Protein AF-A0A2E5EB20-F1 (afdb_monomer_lite)

Radius of gyration: 27.98 Å; chains: 1; bounding box: 65×47×68 Å

pLDDT: mean 72.05, std 17.14, range [36.25, 92.75]

Sequence (97 aa):
MRQCMMNRDPRQLRIQTRIYLQRLLEDREAESMRHKDLGTMDPMKVSTGQSALDAAVSQAEELIRSLDRILDKECPEVNTFRTTCNGLSRLKTSKCA

Secondary structure (DSSP, 8-state):
---------HHHHHHHHHHHHHHHHHHHHHHHHHHHHTT---HHHHHHT--HHHHHHHHHHHHHHHHHHHHTT------------------------

Foldseek 3Di:
DDPPPPPVDLVVVLVVLVVVLVVLVVVVVVVVVVCVVVVVPPVVCVVPLPDPSSVSNVVSVVSNVVSVVVVVPPDPPPPVPPPPPPDPPDPDDDDDD

Structure (mmCIF, N/CA/C/O backbone):
data_AF-A0A2E5EB20-F1
#
_entry.id   AF-A0A2E5EB20-F1
#
loop_
_atom_site.group_PDB
_atom_site.id
_atom_site.type_symbol
_atom_site.label_atom_id
_atom_site.label_alt_id
_atom_site.label_comp_id
_atom_site.label_asym_id
_atom_site.label_entity_id
_atom_site.label_seq_id
_atom_site.pdbx_PDB_ins_code
_atom_site.Cartn_x
_atom_site.Cartn_y
_atom_site.Cartn_z
_atom_site.occupancy
_atom_site.B_iso_or_equiv
_atom_site.auth_seq_id
_atom_site.auth_comp_id
_atom_site.auth_asym_id
_atom_site.auth_atom_id
_atom_site.pdbx_PDB_model_num
ATOM 1 N N . MET A 1 1 ? 10.469 -24.090 10.425 1.00 36.25 1 MET A N 1
ATOM 2 C CA . MET A 1 1 ? 9.120 -23.737 10.920 1.00 36.25 1 MET A CA 1
ATOM 3 C C . MET A 1 1 ? 9.005 -22.220 10.925 1.00 36.25 1 MET A C 1
ATOM 5 O O . MET A 1 1 ? 9.721 -21.581 11.683 1.00 36.25 1 MET A O 1
ATOM 9 N N . ARG A 1 2 ? 8.220 -21.630 10.011 1.00 42.41 2 ARG A N 1
ATOM 10 C CA . ARG A 1 2 ? 8.042 -20.171 9.933 1.00 42.41 2 ARG A CA 1
ATOM 11 C C . ARG A 1 2 ? 7.106 -19.734 11.055 1.00 42.41 2 ARG A C 1
ATOM 13 O O . ARG A 1 2 ? 5.929 -20.082 11.058 1.00 42.41 2 ARG A O 1
ATOM 20 N N . GLN A 1 3 ? 7.670 -19.021 12.019 1.00 40.47 3 GLN A N 1
ATOM 21 C CA . GLN A 1 3 ? 6.959 -18.402 13.124 1.00 40.47 3 GLN A CA 1
ATOM 22 C C . GLN A 1 3 ? 5.991 -17.373 12.527 1.00 40.47 3 GLN A C 1
ATOM 24 O O . GLN A 1 3 ? 6.410 -16.352 11.984 1.00 40.47 3 GLN A O 1
ATOM 29 N N . CYS A 1 4 ? 4.696 -17.683 12.548 1.00 40.72 4 CYS A N 1
ATOM 30 C CA . CYS A 1 4 ? 3.658 -16.713 12.237 1.00 40.72 4 CYS A CA 1
ATOM 31 C C . CYS A 1 4 ? 3.758 -15.611 13.292 1.00 40.72 4 CYS A C 1
ATOM 33 O O . CYS A 1 4 ? 3.391 -15.827 14.448 1.00 40.72 4 CYS A O 1
ATOM 35 N N . MET A 1 5 ? 4.305 -14.457 12.908 1.00 47.16 5 MET A N 1
ATOM 36 C CA . MET A 1 5 ? 4.235 -13.235 13.697 1.00 47.16 5 MET A CA 1
ATOM 37 C C . MET A 1 5 ? 2.767 -12.818 13.774 1.00 47.16 5 MET A C 1
ATOM 39 O O . MET A 1 5 ? 2.268 -12.052 12.958 1.00 47.16 5 MET A O 1
ATOM 43 N N . MET A 1 6 ? 2.052 -13.392 14.739 1.00 51.12 6 MET A N 1
ATOM 44 C CA . MET A 1 6 ? 0.742 -12.924 15.161 1.00 51.12 6 MET A CA 1
ATOM 45 C C . MET A 1 6 ? 0.958 -11.574 15.843 1.00 51.12 6 MET A C 1
ATOM 47 O O . MET A 1 6 ? 1.115 -11.507 17.061 1.00 51.12 6 MET A O 1
ATOM 51 N N . ASN A 1 7 ? 1.008 -10.505 15.049 1.00 55.34 7 ASN A N 1
ATOM 52 C CA . ASN A 1 7 ? 0.859 -9.152 15.559 1.00 55.34 7 ASN A CA 1
ATOM 53 C C . ASN A 1 7 ? -0.575 -9.024 16.064 1.00 55.34 7 ASN A C 1
ATOM 55 O O . ASN A 1 7 ? -1.505 -8.792 15.297 1.00 55.34 7 ASN A O 1
ATOM 59 N N . ARG A 1 8 ? -0.763 -9.298 17.357 1.00 62.75 8 ARG A N 1
ATOM 60 C CA . ARG A 1 8 ? -2.085 -9.292 17.994 1.00 62.75 8 ARG A CA 1
ATOM 61 C C . ARG A 1 8 ? -2.612 -7.880 18.234 1.00 62.75 8 ARG A C 1
ATOM 63 O O . ARG A 1 8 ? -3.790 -7.737 18.535 1.00 62.75 8 ARG A O 1
ATOM 70 N N . ASP A 1 9 ? -1.761 -6.864 18.104 1.00 81.06 9 ASP A N 1
ATOM 71 C CA . ASP A 1 9 ? -2.150 -5.470 18.272 1.00 81.06 9 ASP A CA 1
ATOM 72 C C . ASP A 1 9 ? -2.478 -4.829 16.906 1.00 81.06 9 ASP A C 1
ATOM 74 O O . ASP A 1 9 ? -1.569 -4.638 16.082 1.00 81.06 9 ASP A O 1
ATOM 78 N N . PRO A 1 10 ? -3.749 -4.461 16.646 1.00 81.06 10 PRO A N 1
ATOM 79 C CA . PRO A 1 10 ? -4.141 -3.765 15.421 1.00 81.06 10 PRO A CA 1
ATOM 80 C C . PRO A 1 10 ? -3.386 -2.441 15.213 1.00 81.06 10 PRO A C 1
ATOM 82 O O . PRO A 1 10 ? -3.189 -2.026 14.068 1.00 81.06 10 PRO A O 1
ATOM 85 N N . ARG A 1 11 ? -2.879 -1.800 16.278 1.00 85.62 11 ARG A N 1
ATOM 86 C CA . ARG A 1 11 ? -2.042 -0.591 16.181 1.00 85.6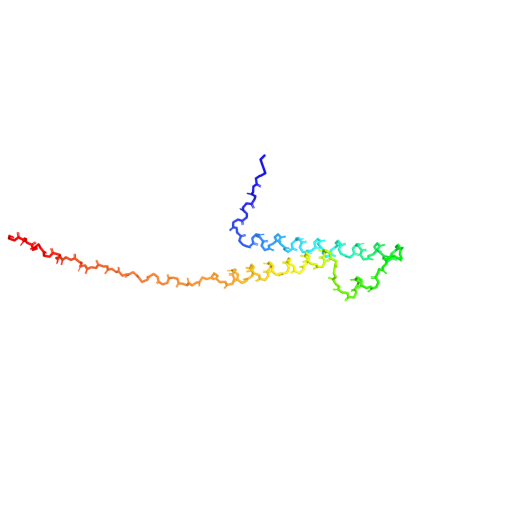2 11 ARG A CA 1
ATOM 87 C C . ARG A 1 11 ? -0.669 -0.902 15.597 1.00 85.62 11 ARG A C 1
ATOM 89 O O . ARG A 1 11 ? -0.196 -0.176 14.723 1.00 85.62 11 ARG A O 1
ATOM 96 N N . GLN A 1 12 ? -0.042 -1.993 16.035 1.00 86.75 12 GLN A N 1
ATOM 97 C CA . GLN A 1 12 ? 1.243 -2.438 15.488 1.00 86.75 12 GLN A CA 1
ATOM 98 C C . GLN A 1 12 ? 1.101 -2.866 14.029 1.00 86.75 12 GLN A C 1
ATOM 100 O O . GLN A 1 12 ? 1.943 -2.511 13.201 1.00 86.75 12 GLN A O 1
ATOM 105 N N . LEU A 1 13 ? 0.007 -3.556 13.694 1.00 86.56 13 LEU A N 1
ATOM 106 C CA . LEU A 1 13 ? -0.286 -3.933 12.316 1.00 86.56 13 LEU A CA 1
ATOM 107 C C . LEU A 1 13 ? -0.460 -2.695 11.425 1.00 86.56 13 LEU A C 1
ATOM 109 O O . LEU A 1 13 ? 0.158 -2.625 10.369 1.00 86.56 13 LEU A O 1
ATOM 113 N N . ARG A 1 14 ? -1.178 -1.662 11.887 1.00 87.00 14 ARG A N 1
ATOM 114 C CA . ARG A 1 14 ? -1.327 -0.383 11.168 1.00 87.00 14 ARG A CA 1
ATOM 115 C C . ARG A 1 14 ? 0.018 0.290 10.885 1.00 87.00 14 ARG A C 1
ATOM 117 O O . ARG A 1 14 ? 0.237 0.777 9.777 1.00 87.00 14 ARG A O 1
ATOM 124 N N . ILE A 1 15 ? 0.920 0.325 11.868 1.00 89.94 15 ILE A N 1
ATOM 125 C CA . ILE A 1 15 ? 2.269 0.896 11.705 1.00 89.94 15 ILE A CA 1
ATOM 126 C C . ILE A 1 15 ? 3.049 0.114 10.643 1.00 89.94 15 ILE A C 1
ATOM 128 O O . ILE A 1 15 ? 3.639 0.715 9.747 1.00 89.94 15 ILE A O 1
ATOM 132 N N . GLN A 1 16 ? 3.012 -1.217 10.696 1.00 88.94 16 GLN A N 1
ATOM 133 C CA . GLN A 1 16 ? 3.682 -2.057 9.704 1.00 88.94 16 GLN A CA 1
ATOM 134 C C . GLN A 1 16 ? 3.104 -1.877 8.300 1.00 88.94 16 GLN A C 1
ATOM 136 O O . GLN A 1 16 ? 3.870 -1.747 7.347 1.00 88.94 16 GLN A O 1
ATOM 141 N N . THR A 1 17 ? 1.777 -1.812 8.163 1.00 89.19 17 THR A N 1
ATOM 142 C CA . THR A 1 17 ? 1.126 -1.578 6.868 1.00 89.1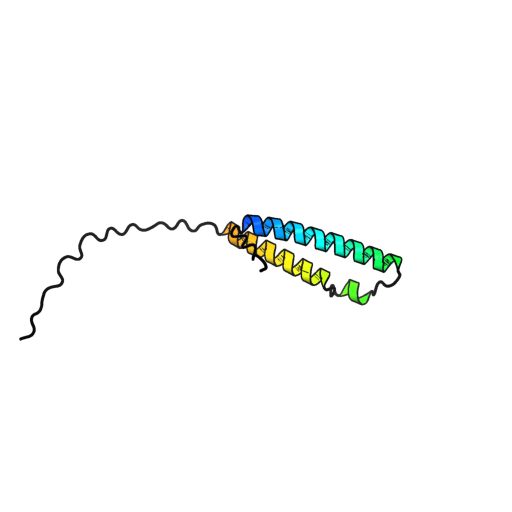9 17 THR A CA 1
ATOM 143 C C . THR A 1 17 ? 1.496 -0.208 6.296 1.00 89.19 17 THR A C 1
ATOM 145 O O . THR A 1 17 ? 1.722 -0.103 5.096 1.00 89.19 17 THR A O 1
ATOM 148 N N . ARG A 1 18 ? 1.652 0.829 7.132 1.00 89.81 18 ARG A N 1
ATOM 149 C CA . ARG A 1 18 ? 2.145 2.148 6.691 1.00 89.81 18 ARG A CA 1
ATOM 150 C C . ARG A 1 18 ? 3.585 2.107 6.186 1.00 89.81 18 ARG A C 1
ATOM 152 O O . ARG A 1 18 ? 3.866 2.661 5.130 1.00 89.81 18 ARG A O 1
ATOM 159 N N . ILE A 1 19 ? 4.479 1.427 6.906 1.00 92.75 19 ILE A N 1
ATOM 160 C CA . ILE A 1 19 ? 5.875 1.241 6.473 1.00 92.75 19 ILE A CA 1
ATOM 161 C C . ILE A 1 19 ? 5.919 0.476 5.145 1.00 92.75 19 ILE A C 1
ATOM 163 O O . ILE A 1 19 ? 6.698 0.807 4.255 1.00 92.75 19 ILE A O 1
ATOM 167 N N . TYR A 1 20 ? 5.073 -0.543 4.998 1.00 90.50 20 TYR A N 1
ATOM 168 C CA . TYR A 1 20 ? 4.980 -1.317 3.767 1.00 90.50 20 TYR A CA 1
ATOM 169 C C . TYR A 1 20 ? 4.457 -0.482 2.589 1.00 90.50 20 TYR A C 1
ATOM 171 O O . TYR A 1 20 ? 5.059 -0.512 1.520 1.00 90.50 20 TYR A O 1
ATOM 179 N N . LEU A 1 21 ? 3.406 0.319 2.798 1.00 91.50 21 LEU A N 1
ATOM 180 C CA . LEU A 1 21 ? 2.889 1.251 1.793 1.00 91.50 21 LEU A CA 1
ATOM 181 C C . LEU A 1 21 ? 3.969 2.236 1.330 1.00 91.50 21 LEU A C 1
ATOM 183 O O . LEU A 1 21 ? 4.114 2.456 0.133 1.00 91.50 21 LEU A O 1
ATOM 187 N N . GLN A 1 22 ? 4.753 2.789 2.259 1.00 92.75 22 GLN A N 1
ATOM 188 C CA . GLN A 1 22 ? 5.839 3.702 1.909 1.00 92.75 22 GLN A CA 1
ATOM 189 C C . GLN A 1 22 ? 6.860 3.039 0.972 1.00 92.75 22 GLN A C 1
ATOM 191 O O . GLN A 1 22 ? 7.215 3.621 -0.048 1.00 92.75 22 GLN A O 1
ATOM 196 N N . ARG A 1 23 ? 7.269 1.798 1.260 1.00 91.88 23 ARG A N 1
ATOM 197 C CA . ARG A 1 23 ? 8.189 1.047 0.388 1.00 91.88 23 ARG A CA 1
ATOM 198 C C . ARG A 1 23 ? 7.608 0.802 -1.002 1.00 91.88 23 ARG A C 1
ATOM 200 O O . ARG A 1 23 ? 8.320 0.948 -1.984 1.00 91.88 23 ARG A O 1
ATOM 207 N N . LEU A 1 24 ? 6.316 0.480 -1.099 1.00 89.50 24 LEU A N 1
ATOM 208 C CA . LEU A 1 24 ? 5.653 0.301 -2.396 1.00 89.50 24 LEU A CA 1
ATOM 209 C C . LEU A 1 24 ? 5.648 1.589 -3.231 1.00 89.50 24 LEU A C 1
ATOM 211 O O . LEU A 1 24 ? 5.784 1.528 -4.450 1.00 89.50 24 LEU A O 1
ATOM 215 N N . LEU A 1 25 ? 5.501 2.751 -2.588 1.00 88.94 25 LEU A N 1
ATOM 216 C CA . LEU A 1 25 ? 5.572 4.047 -3.266 1.00 88.94 25 LEU A CA 1
ATOM 217 C C . LEU A 1 25 ? 6.992 4.351 -3.760 1.00 88.94 25 LEU A C 1
ATOM 219 O O . LEU A 1 25 ? 7.149 4.784 -4.900 1.00 88.94 25 LEU A O 1
ATOM 223 N N . GLU A 1 26 ? 8.007 4.074 -2.939 1.00 92.12 26 GLU A N 1
ATOM 224 C CA . GLU A 1 26 ? 9.421 4.201 -3.319 1.00 92.12 26 GLU A CA 1
ATOM 225 C C . GLU A 1 26 ? 9.765 3.270 -4.499 1.00 92.12 26 GLU A C 1
ATOM 227 O O . GLU A 1 26 ? 10.378 3.699 -5.478 1.00 92.12 26 GLU A O 1
ATOM 232 N N . ASP A 1 27 ? 9.300 2.017 -4.461 1.00 87.56 27 ASP A N 1
ATOM 233 C CA . ASP A 1 27 ? 9.498 1.042 -5.539 1.00 87.56 27 ASP A CA 1
ATOM 234 C C . ASP A 1 27 ? 8.810 1.473 -6.840 1.00 87.56 27 ASP A C 1
ATOM 236 O O . ASP A 1 27 ? 9.390 1.337 -7.922 1.00 87.56 27 ASP A O 1
ATOM 240 N N . ARG A 1 28 ? 7.598 2.034 -6.742 1.00 84.88 28 ARG A N 1
ATOM 241 C CA . ARG A 1 28 ? 6.840 2.574 -7.880 1.00 84.88 28 ARG A CA 1
ATOM 242 C C . ARG A 1 28 ? 7.552 3.763 -8.519 1.00 84.88 28 ARG A C 1
ATOM 244 O O . ARG A 1 28 ? 7.622 3.853 -9.744 1.00 84.88 28 ARG A O 1
ATOM 251 N N . GLU A 1 29 ? 8.093 4.673 -7.714 1.00 86.62 29 GLU A N 1
ATOM 252 C CA . GLU A 1 29 ? 8.868 5.810 -8.215 1.00 86.62 29 GLU A CA 1
ATOM 253 C C . GLU A 1 29 ? 10.164 5.343 -8.888 1.00 86.62 29 GLU A C 1
ATOM 255 O O . GLU A 1 29 ? 10.473 5.768 -10.004 1.00 86.62 29 GLU A O 1
ATOM 260 N N . ALA A 1 30 ? 10.875 4.397 -8.272 1.00 87.19 30 ALA A N 1
ATOM 261 C CA . ALA A 1 30 ? 12.076 3.810 -8.850 1.00 87.19 30 ALA A CA 1
ATOM 262 C C . ALA A 1 30 ? 11.787 3.072 -10.169 1.00 87.19 30 ALA A C 1
ATOM 264 O O . ALA A 1 30 ? 12.563 3.172 -11.119 1.00 87.19 30 ALA A O 1
ATOM 265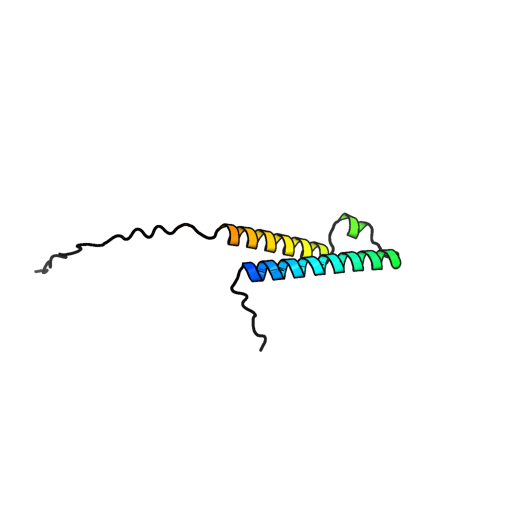 N N . GLU A 1 31 ? 10.675 2.339 -10.259 1.00 85.19 31 GLU A N 1
ATOM 266 C CA . GLU A 1 31 ? 10.244 1.678 -11.493 1.00 85.19 31 GLU A CA 1
ATOM 267 C C . GLU A 1 31 ? 9.881 2.694 -12.584 1.00 85.19 31 GLU A C 1
ATOM 269 O O . GLU A 1 31 ? 10.322 2.551 -13.725 1.00 85.19 31 GLU A O 1
ATOM 274 N N . SER A 1 32 ? 9.172 3.766 -12.224 1.00 83.00 32 SER A N 1
ATOM 275 C CA . SER A 1 32 ? 8.856 4.873 -13.132 1.00 83.00 32 SER A CA 1
ATOM 276 C C . SER A 1 32 ? 10.120 5.532 -13.698 1.00 83.00 32 SER A C 1
ATOM 278 O O . SER A 1 32 ? 10.249 5.697 -14.914 1.00 83.00 32 SER A O 1
ATOM 280 N N . MET A 1 33 ? 11.098 5.833 -12.838 1.00 84.94 33 MET A N 1
ATOM 281 C CA . MET A 1 33 ? 12.394 6.380 -13.250 1.00 84.94 33 MET A CA 1
ATOM 282 C C . MET A 1 33 ? 13.133 5.427 -14.198 1.00 84.94 33 MET A C 1
ATOM 284 O O . MET A 1 33 ? 13.550 5.842 -15.277 1.00 84.94 33 MET A O 1
ATOM 288 N N . ARG A 1 34 ? 13.202 4.127 -13.871 1.00 84.56 34 ARG A N 1
ATOM 289 C CA . ARG A 1 34 ? 13.831 3.114 -14.740 1.00 84.56 34 ARG A CA 1
ATOM 290 C C . ARG A 1 34 ? 13.173 3.028 -16.116 1.00 84.56 34 ARG A C 1
ATOM 292 O O . ARG A 1 34 ? 13.870 2.967 -17.126 1.00 84.56 34 ARG A O 1
ATOM 299 N N . HIS A 1 35 ? 11.843 3.024 -16.183 1.00 82.25 35 HIS A N 1
ATOM 300 C CA . HIS A 1 35 ? 11.133 2.974 -17.462 1.00 82.25 35 HIS A CA 1
ATOM 301 C C . HIS A 1 35 ? 11.321 4.241 -18.293 1.00 82.25 35 HIS A C 1
ATOM 303 O O . HIS A 1 35 ? 11.398 4.154 -19.522 1.00 82.25 35 HIS A O 1
ATOM 309 N N . LYS A 1 36 ? 11.419 5.401 -17.635 1.00 80.94 36 LYS A N 1
ATOM 310 C CA . LYS A 1 36 ? 11.739 6.672 -18.283 1.00 80.94 36 LYS A CA 1
ATOM 311 C C . LYS A 1 36 ? 13.147 6.649 -18.880 1.00 80.94 36 LYS A C 1
ATOM 313 O O . LYS A 1 36 ? 13.296 6.985 -20.051 1.00 80.94 36 LYS A O 1
ATOM 318 N N . ASP A 1 37 ? 14.140 6.193 -18.120 1.00 82.69 37 ASP A N 1
ATOM 319 C CA . ASP A 1 37 ? 15.541 6.128 -18.560 1.00 82.69 37 ASP A CA 1
ATOM 320 C C . ASP A 1 37 ? 15.750 5.126 -19.706 1.00 82.69 37 ASP A C 1
ATOM 322 O O . ASP A 1 37 ? 16.529 5.370 -20.624 1.00 82.69 37 ASP A O 1
ATOM 326 N N . LEU A 1 38 ? 15.016 4.010 -19.686 1.00 84.69 38 LEU A N 1
ATOM 327 C CA . LEU A 1 38 ? 15.073 2.977 -20.724 1.00 84.69 38 LEU A CA 1
ATOM 328 C C . LEU A 1 38 ? 14.216 3.299 -21.960 1.00 84.69 38 LEU A C 1
ATOM 330 O O . LEU A 1 38 ? 14.242 2.535 -22.922 1.00 84.69 38 LEU A O 1
ATOM 334 N N . GLY A 1 39 ? 13.415 4.371 -21.939 1.00 76.56 39 GLY A N 1
ATOM 335 C CA . GLY A 1 39 ? 12.474 4.693 -23.018 1.00 76.56 39 GLY A CA 1
ATOM 336 C C . GLY A 1 39 ? 11.388 3.629 -23.234 1.00 76.56 39 GLY A C 1
ATOM 337 O O . GLY A 1 39 ? 10.797 3.560 -24.307 1.00 76.56 39 GLY A O 1
ATOM 338 N N . THR A 1 40 ? 11.127 2.788 -22.228 1.00 75.19 40 THR A N 1
ATOM 339 C CA . THR A 1 40 ? 10.168 1.663 -22.282 1.00 75.19 40 THR A CA 1
ATOM 340 C C . THR A 1 40 ? 8.846 1.979 -21.584 1.00 75.19 40 THR A C 1
ATOM 342 O O . THR A 1 40 ? 8.066 1.074 -21.292 1.00 75.19 40 THR A O 1
ATOM 345 N N . MET A 1 41 ? 8.593 3.260 -21.298 1.00 67.38 41 MET A N 1
ATOM 346 C CA . MET A 1 41 ? 7.314 3.746 -20.784 1.00 67.38 41 MET A CA 1
ATOM 347 C C . MET A 1 41 ? 6.196 3.373 -21.761 1.00 67.38 41 MET A C 1
ATOM 349 O O . MET A 1 41 ? 6.022 4.018 -22.791 1.00 67.38 41 MET A O 1
ATOM 353 N N . ASP A 1 42 ? 5.442 2.326 -21.431 1.00 66.00 42 ASP A N 1
ATOM 354 C CA . ASP A 1 42 ? 4.208 1.985 -22.127 1.00 66.00 42 ASP A CA 1
ATOM 355 C C . ASP A 1 42 ? 3.126 2.997 -21.698 1.00 66.00 42 ASP A C 1
ATOM 357 O O . ASP A 1 42 ? 2.671 2.959 -20.546 1.00 66.00 42 ASP A O 1
ATOM 361 N N . PRO A 1 43 ? 2.708 3.921 -22.586 1.00 64.44 43 PRO A N 1
ATOM 362 C CA . PRO A 1 43 ? 1.750 4.967 -22.240 1.00 64.44 43 PRO A CA 1
ATOM 363 C C . PRO A 1 43 ? 0.391 4.388 -21.824 1.00 64.44 43 PRO A C 1
ATOM 365 O O . PRO A 1 43 ? -0.343 5.021 -21.064 1.00 64.44 43 PRO A O 1
ATOM 368 N N . MET A 1 44 ? 0.066 3.168 -22.265 1.00 65.81 44 MET A N 1
ATOM 369 C CA . MET A 1 44 ? -1.191 2.512 -21.931 1.00 65.81 44 MET A CA 1
ATOM 370 C C . MET A 1 44 ? -1.189 2.031 -20.475 1.00 65.81 44 MET A C 1
ATOM 372 O O . MET A 1 44 ? -2.149 2.307 -19.755 1.00 65.81 44 MET A O 1
ATOM 376 N N . LYS A 1 45 ? -0.082 1.436 -20.003 1.00 63.50 45 LYS A N 1
ATOM 377 C CA . LYS A 1 45 ? 0.106 1.036 -18.592 1.00 63.50 45 LYS A CA 1
ATOM 378 C C . LYS A 1 45 ? 0.049 2.213 -17.622 1.00 63.50 45 LYS A C 1
ATOM 380 O O . LYS A 1 45 ? -0.527 2.085 -16.544 1.00 63.50 45 LYS A O 1
ATOM 385 N N . VAL A 1 46 ? 0.630 3.350 -18.006 1.00 61.06 46 VAL A N 1
ATOM 386 C CA . VAL A 1 46 ? 0.607 4.575 -17.189 1.00 61.06 46 VAL A CA 1
ATOM 387 C C . VAL A 1 46 ? -0.819 5.123 -17.066 1.00 61.06 46 VAL A C 1
ATOM 389 O O . VAL A 1 46 ? -1.204 5.592 -15.999 1.00 61.06 46 VAL A O 1
ATOM 392 N N . SER A 1 47 ? -1.620 5.030 -18.134 1.00 57.47 47 SER A N 1
ATOM 393 C CA . SER A 1 47 ? -2.994 5.548 -18.156 1.00 57.47 47 SER A CA 1
ATOM 394 C C . SER A 1 47 ? -4.013 4.674 -17.414 1.00 57.47 47 SER A C 1
ATOM 396 O O . SER A 1 47 ? -4.991 5.200 -16.887 1.00 57.47 47 SER A O 1
ATOM 398 N N . THR A 1 48 ? -3.805 3.354 -17.360 1.00 62.41 48 THR A N 1
ATOM 399 C CA . THR A 1 48 ? -4.784 2.415 -16.785 1.00 62.41 48 THR A CA 1
ATOM 400 C C . THR A 1 48 ? -4.537 2.085 -15.315 1.00 62.41 48 THR A C 1
ATOM 402 O O . THR A 1 48 ? -5.412 1.492 -14.687 1.00 62.41 48 THR A O 1
ATOM 405 N N . GLY A 1 49 ? -3.374 2.442 -14.752 1.00 60.19 49 GLY A N 1
ATOM 406 C CA . GLY A 1 49 ? -3.026 2.121 -13.360 1.00 60.19 49 GLY A CA 1
ATOM 407 C C . GLY A 1 49 ? -2.997 0.613 -13.074 1.00 60.19 49 GLY A C 1
ATOM 408 O O . GLY A 1 49 ? -3.305 0.179 -11.969 1.00 60.19 49 GLY A O 1
ATOM 409 N N . GLN A 1 50 ? -2.696 -0.205 -14.088 1.00 65.12 50 GLN A N 1
ATOM 410 C CA . GLN A 1 50 ? -2.761 -1.673 -14.038 1.00 65.12 50 GLN A CA 1
ATOM 411 C C . GLN A 1 50 ? -1.448 -2.337 -13.600 1.00 65.12 50 GLN A C 1
ATOM 413 O O . GLN A 1 50 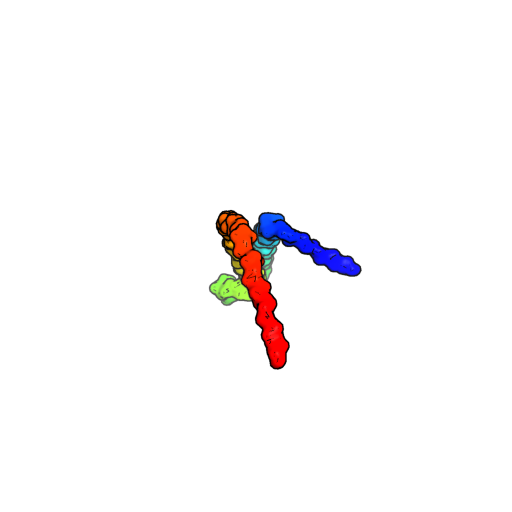? -1.255 -3.535 -13.831 1.00 65.12 50 GLN A O 1
ATOM 418 N N . SER A 1 51 ? -0.508 -1.598 -13.005 1.00 76.12 51 SER A N 1
ATOM 419 C CA . SER A 1 51 ? 0.694 -2.249 -12.486 1.00 76.12 51 SER A CA 1
ATOM 420 C C . SER A 1 51 ? 0.351 -3.072 -11.239 1.00 76.12 51 SER A C 1
ATOM 422 O O . SER A 1 51 ? -0.527 -2.722 -10.447 1.00 76.12 51 SER A O 1
ATOM 424 N N . ALA A 1 52 ? 1.063 -4.184 -11.040 1.00 81.19 52 ALA A N 1
ATOM 425 C CA . ALA A 1 52 ? 0.927 -4.974 -9.818 1.00 81.19 52 ALA A CA 1
ATOM 426 C C . ALA A 1 52 ? 1.260 -4.141 -8.562 1.00 81.19 52 ALA A C 1
ATOM 428 O O . ALA A 1 52 ? 0.690 -4.388 -7.500 1.00 81.19 52 ALA A O 1
ATOM 429 N N . LEU A 1 53 ? 2.132 -3.130 -8.695 1.00 83.94 53 LEU A N 1
ATOM 430 C CA . LEU A 1 53 ? 2.446 -2.180 -7.629 1.00 83.94 53 LEU A CA 1
ATOM 431 C C . LEU A 1 53 ? 1.264 -1.263 -7.304 1.00 83.94 53 LEU A C 1
ATOM 433 O O . LEU A 1 53 ? 0.963 -1.085 -6.129 1.00 83.94 53 LEU A O 1
ATOM 437 N N . ASP A 1 54 ? 0.553 -0.735 -8.302 1.00 83.00 54 ASP A N 1
ATOM 438 C CA . ASP A 1 54 ? -0.629 0.109 -8.068 1.00 83.00 54 ASP A CA 1
ATOM 439 C C . ASP A 1 54 ? -1.740 -0.684 -7.354 1.00 83.00 54 ASP A C 1
ATOM 441 O O . ASP A 1 54 ? -2.364 -0.190 -6.412 1.00 83.00 54 ASP A O 1
ATOM 445 N N . ALA A 1 55 ? -1.936 -1.951 -7.737 1.00 85.56 55 ALA A N 1
ATOM 446 C CA . ALA A 1 55 ? -2.863 -2.848 -7.048 1.00 85.56 55 ALA A CA 1
ATOM 447 C C . ALA A 1 55 ? -2.438 -3.107 -5.590 1.00 85.56 55 ALA A C 1
ATOM 449 O O . ALA A 1 55 ? -3.273 -3.050 -4.685 1.00 85.56 55 ALA A O 1
ATOM 450 N N . ALA A 1 56 ? -1.145 -3.345 -5.345 1.00 86.00 56 ALA A N 1
ATOM 451 C CA . ALA A 1 56 ? -0.610 -3.544 -3.999 1.00 86.00 56 ALA A CA 1
ATOM 452 C C . ALA A 1 56 ? -0.738 -2.282 -3.125 1.00 86.00 56 ALA A C 1
ATOM 454 O O . ALA A 1 56 ? -1.088 -2.385 -1.949 1.00 86.00 56 ALA A O 1
ATOM 455 N N . VAL A 1 57 ? -0.517 -1.093 -3.699 1.00 88.44 57 VAL A N 1
ATOM 456 C CA . VAL A 1 57 ? -0.731 0.205 -3.037 1.00 88.44 57 VAL A CA 1
ATOM 457 C C . VAL A 1 57 ? -2.197 0.364 -2.639 1.00 88.44 57 VAL A C 1
ATOM 459 O O . VAL A 1 57 ? -2.488 0.621 -1.471 1.00 88.44 57 VAL A O 1
ATOM 462 N N . SER A 1 58 ? -3.125 0.127 -3.571 1.00 88.12 58 SER A N 1
ATOM 463 C CA . SER A 1 58 ? -4.564 0.235 -3.309 1.00 88.12 58 SER A CA 1
ATOM 464 C C . SER A 1 58 ? -5.023 -0.705 -2.185 1.00 88.12 58 SER A C 1
ATOM 466 O O . SER A 1 58 ? -5.736 -0.291 -1.268 1.00 88.12 58 SER A O 1
ATOM 468 N N . GLN A 1 59 ? -4.541 -1.951 -2.195 1.00 88.75 59 GLN A N 1
ATOM 469 C CA . GLN A 1 59 ? -4.822 -2.927 -1.139 1.00 88.75 59 GLN A CA 1
ATOM 470 C C . GLN A 1 59 ? -4.232 -2.510 0.215 1.00 88.75 59 GLN A C 1
ATOM 472 O O . GLN A 1 59 ? -4.890 -2.649 1.248 1.00 88.75 59 GLN A O 1
ATOM 477 N N . ALA A 1 60 ? -3.010 -1.971 0.238 1.00 88.19 60 ALA A N 1
ATOM 478 C CA . ALA A 1 60 ? -2.386 -1.489 1.468 1.00 88.19 60 ALA A CA 1
ATOM 479 C C . ALA A 1 60 ? -3.160 -0.304 2.077 1.00 88.19 60 ALA A C 1
ATOM 481 O O . ALA A 1 60 ? -3.366 -0.258 3.292 1.00 88.19 60 ALA A O 1
ATOM 482 N N . GLU A 1 61 ? -3.656 0.619 1.253 1.00 90.75 61 GLU A N 1
ATOM 483 C CA . GLU A 1 61 ? -4.520 1.718 1.699 1.00 90.75 61 GLU A CA 1
ATOM 484 C C . GLU A 1 61 ? -5.870 1.232 2.242 1.00 90.75 61 GLU A C 1
ATOM 486 O O . GLU A 1 61 ? -6.394 1.793 3.210 1.00 90.75 61 GLU A O 1
ATOM 491 N N . GLU A 1 62 ? -6.462 0.204 1.632 1.00 91.31 62 GLU A N 1
ATOM 492 C CA . GLU A 1 62 ? -7.704 -0.406 2.116 1.00 91.31 62 GLU A CA 1
ATOM 493 C C . GLU A 1 62 ? -7.506 -1.105 3.469 1.00 91.31 62 GLU A C 1
ATOM 495 O O . GLU A 1 62 ? -8.341 -0.969 4.372 1.00 91.31 62 GLU A O 1
ATOM 500 N N . LEU A 1 63 ? -6.372 -1.787 3.653 1.00 88.25 63 LEU A N 1
ATOM 501 C CA . LEU A 1 63 ? -5.995 -2.388 4.932 1.00 88.25 63 LEU A CA 1
ATOM 502 C C . LEU A 1 63 ? -5.824 -1.327 6.022 1.00 88.25 63 LEU A C 1
ATOM 504 O O . LEU A 1 63 ? -6.354 -1.502 7.118 1.00 88.25 63 LEU A O 1
ATOM 508 N N . ILE A 1 64 ? -5.162 -0.203 5.727 1.00 90.56 64 ILE A N 1
ATOM 509 C CA . ILE A 1 64 ? -5.031 0.912 6.680 1.00 90.56 64 ILE A CA 1
ATOM 510 C C . ILE A 1 64 ? -6.410 1.456 7.061 1.00 90.56 64 ILE A C 1
ATOM 512 O O . ILE A 1 64 ? -6.702 1.572 8.248 1.00 90.56 64 ILE A O 1
ATOM 516 N N . ARG A 1 65 ? -7.286 1.716 6.081 1.00 88.31 65 ARG A N 1
ATOM 517 C CA . ARG A 1 65 ? -8.660 2.188 6.335 1.00 88.31 65 ARG A CA 1
ATOM 518 C C . ARG A 1 65 ? -9.466 1.204 7.180 1.00 88.31 65 ARG A C 1
ATOM 520 O O . ARG A 1 65 ? -10.251 1.614 8.032 1.00 88.31 65 ARG A O 1
ATOM 527 N N . SER A 1 66 ? -9.288 -0.090 6.948 1.00 87.56 66 SER A N 1
ATOM 528 C CA . SER A 1 66 ? -9.960 -1.136 7.720 1.00 87.56 66 SER A CA 1
ATOM 529 C C . SER A 1 66 ? -9.449 -1.188 9.159 1.00 87.56 66 SER A C 1
ATOM 531 O O . SER A 1 66 ? -10.253 -1.287 10.083 1.00 87.56 66 SER A O 1
ATOM 533 N N . LEU A 1 67 ? -8.136 -1.058 9.360 1.00 86.62 67 LEU A N 1
ATOM 534 C CA . LEU A 1 67 ? -7.524 -1.000 10.688 1.00 86.62 67 LEU A CA 1
ATOM 535 C C . LEU A 1 67 ? -7.929 0.262 11.450 1.00 86.62 67 LEU A C 1
ATOM 537 O O . LEU A 1 67 ? -8.246 0.162 12.629 1.00 86.62 67 LEU A O 1
ATOM 541 N N . ASP A 1 68 ? -7.996 1.413 10.779 1.00 87.94 68 ASP A N 1
ATOM 542 C CA . ASP A 1 68 ? -8.501 2.660 11.362 1.00 87.94 68 ASP A CA 1
ATOM 543 C C . ASP A 1 68 ? -9.939 2.473 11.865 1.00 87.94 68 ASP A C 1
ATOM 545 O O . ASP A 1 68 ? -10.217 2.720 13.031 1.00 87.94 68 ASP A O 1
ATOM 549 N N . ARG A 1 69 ? -10.829 1.883 11.055 1.00 86.75 69 ARG A N 1
ATOM 550 C CA . ARG A 1 69 ? -12.212 1.579 11.476 1.00 86.75 69 ARG A CA 1
ATOM 551 C C . ARG A 1 69 ? -12.307 0.608 12.653 1.00 86.75 69 ARG A C 1
ATOM 553 O O . ARG A 1 69 ? -13.297 0.651 13.375 1.00 86.75 69 ARG A O 1
ATOM 560 N N . ILE A 1 70 ? -11.368 -0.328 12.791 1.00 84.75 70 ILE A N 1
ATOM 561 C CA . ILE A 1 70 ? -11.339 -1.281 13.912 1.00 84.75 70 ILE A CA 1
ATOM 562 C C . ILE A 1 70 ? -10.889 -0.563 15.184 1.00 84.75 70 ILE A C 1
ATOM 564 O O . ILE A 1 70 ? -11.521 -0.722 16.224 1.00 84.75 70 ILE A O 1
ATOM 568 N N . LEU A 1 71 ? -9.835 0.248 15.082 1.00 83.56 71 LEU A N 1
ATOM 569 C CA . LEU A 1 71 ? -9.298 1.031 16.193 1.00 83.56 71 LEU A CA 1
ATOM 570 C C . LEU A 1 71 ? -10.288 2.103 16.666 1.00 83.56 71 LEU A C 1
ATOM 572 O O . LEU A 1 71 ? -10.454 2.285 17.865 1.00 83.56 71 LEU A O 1
ATOM 576 N N . ASP A 1 72 ? -11.011 2.737 15.743 1.00 82.69 72 ASP A N 1
ATOM 577 C CA . ASP A 1 72 ? -12.049 3.728 16.053 1.00 82.69 72 ASP A CA 1
ATOM 578 C C . ASP A 1 72 ? -13.300 3.099 16.704 1.00 82.69 72 ASP A C 1
ATOM 580 O O . ASP A 1 72 ? -14.143 3.811 17.247 1.00 82.69 72 ASP A O 1
ATOM 584 N N . LYS A 1 73 ? -13.448 1.766 16.651 1.00 71.06 73 LYS A N 1
ATOM 585 C CA . LYS A 1 73 ? -14.560 1.016 17.265 1.00 71.06 73 LYS A CA 1
ATOM 586 C C . LYS A 1 73 ? -14.247 0.462 18.669 1.00 71.06 73 LYS A C 1
ATOM 588 O O . LYS A 1 73 ? -15.111 -0.200 19.248 1.00 71.06 73 LYS A O 1
ATOM 593 N N . GLU A 1 74 ? -13.072 0.733 19.243 1.00 54.09 74 GLU A N 1
ATOM 594 C CA . GLU A 1 74 ? -12.810 0.560 20.687 1.00 54.09 74 GLU A CA 1
ATOM 595 C C . GLU A 1 74 ? -13.586 1.664 21.451 1.00 54.09 74 GLU A C 1
ATOM 597 O O . GLU A 1 74 ? -13.241 2.830 21.331 1.00 54.09 74 GLU A O 1
ATOM 602 N N . CYS A 1 75 ? -14.669 1.478 22.216 1.00 45.47 75 CYS A N 1
ATOM 603 C CA . CYS A 1 75 ? -15.403 0.334 22.757 1.00 45.47 75 CYS A CA 1
ATOM 604 C C . CYS A 1 75 ? -16.914 0.668 22.703 1.00 45.47 75 CYS A C 1
ATOM 606 O O . CYS A 1 75 ? -17.267 1.808 23.017 1.00 45.47 75 CYS A O 1
ATOM 608 N N . PRO A 1 76 ? -17.860 -0.269 22.481 1.00 51.41 76 PRO A N 1
ATOM 609 C CA . PRO A 1 76 ? -19.114 -0.130 23.204 1.00 51.41 76 PRO A CA 1
ATOM 610 C C . PRO A 1 76 ? -18.749 -0.269 24.685 1.00 51.41 76 PRO A C 1
ATOM 612 O O . PRO A 1 76 ? -18.183 -1.290 25.083 1.00 51.41 76 PRO A O 1
ATOM 615 N N . GLU A 1 77 ? -19.019 0.751 25.502 1.00 50.97 77 GLU A N 1
ATOM 616 C CA . GLU A 1 77 ? -19.141 0.541 26.941 1.00 50.97 77 GLU A CA 1
ATOM 617 C C . GLU A 1 77 ? -20.155 -0.586 27.102 1.00 50.97 77 GLU A C 1
ATOM 619 O O . GLU A 1 77 ? -21.365 -0.395 26.954 1.00 50.97 77 GLU A O 1
ATOM 624 N N . VAL A 1 78 ? -19.665 -1.803 27.326 1.00 52.69 78 VAL A N 1
ATOM 625 C CA . VAL A 1 78 ? -20.513 -2.891 27.768 1.00 52.69 78 VAL A CA 1
ATOM 626 C C . VAL A 1 78 ? -20.874 -2.485 29.184 1.00 52.69 78 VAL A C 1
ATOM 628 O O . VAL A 1 78 ? -20.185 -2.831 30.144 1.00 52.69 78 VAL A O 1
ATOM 631 N N . ASN A 1 79 ? -21.931 -1.679 29.297 1.00 45.62 79 ASN A N 1
ATOM 632 C CA . ASN A 1 79 ? -22.694 -1.504 30.512 1.00 45.62 79 ASN A CA 1
ATOM 633 C C . ASN A 1 79 ? -23.170 -2.910 30.854 1.00 45.62 79 ASN A C 1
ATOM 635 O O . ASN A 1 79 ? -24.202 -3.384 30.381 1.00 45.62 79 ASN A O 1
ATOM 639 N N . THR A 1 80 ? -22.323 -3.637 31.577 1.00 53.25 80 THR A N 1
ATOM 640 C CA . THR A 1 80 ? -22.667 -4.913 32.164 1.00 53.25 80 THR A CA 1
ATOM 641 C C . THR A 1 80 ? -23.834 -4.606 33.081 1.00 53.25 80 THR A C 1
ATOM 643 O O . THR A 1 80 ? -23.672 -4.128 34.201 1.00 53.25 80 THR A O 1
ATOM 646 N N . PHE A 1 81 ? -25.047 -4.823 32.574 1.00 49.78 81 PHE A N 1
ATOM 647 C CA . PHE A 1 81 ? -26.230 -4.925 33.401 1.00 49.78 81 PHE A CA 1
ATOM 648 C C . PHE A 1 81 ? -25.948 -6.078 34.365 1.00 49.78 81 PHE A C 1
ATOM 650 O O . PHE A 1 81 ? -26.137 -7.252 34.039 1.00 49.78 81 PHE A O 1
ATOM 657 N N . ARG A 1 82 ? -25.419 -5.745 35.549 1.00 53.84 82 ARG A N 1
ATOM 658 C CA . ARG A 1 82 ? -25.357 -6.636 36.705 1.00 53.84 82 ARG A CA 1
ATOM 659 C C . ARG A 1 82 ? -26.796 -6.943 37.080 1.00 53.84 82 ARG A C 1
ATOM 661 O O . ARG A 1 82 ? -27.391 -6.294 37.932 1.00 53.84 82 ARG A O 1
ATOM 668 N N . THR A 1 83 ? -27.362 -7.936 36.414 1.00 51.81 83 THR A N 1
ATOM 669 C CA . THR A 1 83 ? -28.638 -8.505 36.810 1.00 51.81 83 THR A CA 1
ATOM 670 C C . THR A 1 83 ? -28.323 -9.410 37.992 1.00 51.81 83 THR A C 1
ATOM 672 O O . THR A 1 83 ? -27.892 -10.549 37.828 1.00 51.81 83 THR A O 1
ATOM 675 N N . THR A 1 84 ? -28.433 -8.872 39.205 1.00 52.94 84 THR A N 1
ATOM 676 C CA . THR A 1 84 ? -28.441 -9.677 40.424 1.00 52.94 84 THR A CA 1
ATOM 677 C C . THR A 1 84 ? -29.679 -10.562 40.367 1.00 52.94 84 THR A C 1
ATOM 679 O O . THR A 1 84 ? -30.801 -10.120 40.597 1.00 52.94 84 THR A O 1
ATOM 682 N N . CYS A 1 85 ? -29.492 -11.830 40.002 1.00 51.59 85 CYS A N 1
ATOM 683 C CA . CYS A 1 85 ? -30.560 -12.820 40.017 1.00 51.59 85 CYS A CA 1
ATOM 684 C C . CYS A 1 85 ? -30.829 -13.233 41.475 1.00 51.59 85 CYS A C 1
ATOM 686 O O . CYS A 1 85 ? -30.446 -14.310 41.926 1.00 51.59 85 CYS A O 1
ATOM 688 N N . ASN A 1 86 ? -31.450 -12.337 42.243 1.00 56.53 86 ASN A N 1
ATOM 689 C CA . ASN A 1 86 ? -31.964 -12.646 43.568 1.00 56.53 86 ASN A CA 1
ATOM 690 C C . ASN A 1 86 ? -33.320 -13.346 43.414 1.00 56.53 86 ASN A C 1
ATOM 692 O O . ASN A 1 86 ? -34.360 -12.696 43.372 1.00 56.53 86 ASN A O 1
ATOM 696 N N . GLY A 1 87 ? -33.299 -14.679 43.363 1.00 54.94 87 GLY A N 1
ATOM 697 C CA . GLY A 1 87 ? -34.459 -15.492 43.737 1.00 54.94 87 GLY A CA 1
ATOM 698 C C . GLY A 1 87 ? -35.148 -16.255 42.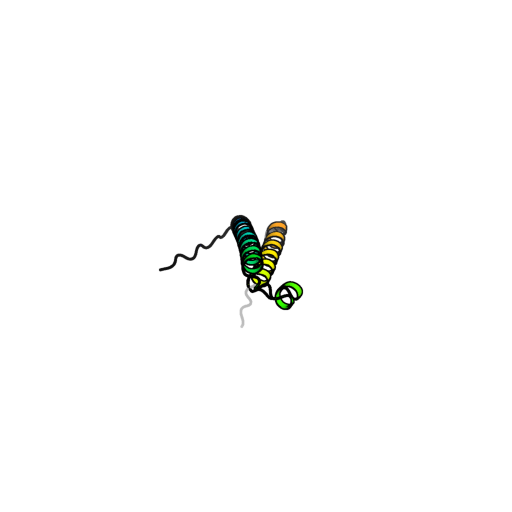609 1.00 54.94 87 GLY A C 1
ATOM 699 O O . GLY A 1 87 ? -36.306 -15.997 42.306 1.00 54.94 87 GLY A O 1
ATOM 700 N N . LEU A 1 88 ? -34.502 -17.304 42.098 1.00 56.56 88 LEU A N 1
ATOM 701 C CA . LEU A 1 88 ? -35.215 -18.468 41.554 1.00 56.56 88 LEU A CA 1
ATOM 702 C C . LEU A 1 88 ? -35.298 -19.567 42.623 1.00 56.56 88 LEU A C 1
ATOM 704 O O . LEU A 1 88 ? -34.784 -20.670 42.464 1.00 56.56 88 LEU A O 1
ATOM 708 N N . SER A 1 89 ? -35.947 -19.254 43.746 1.00 59.12 89 SER A N 1
ATOM 709 C CA . SER A 1 89 ? -36.359 -20.269 44.716 1.00 59.12 89 SER A CA 1
ATOM 710 C C . SER A 1 89 ? -37.762 -20.754 44.364 1.00 59.12 89 SER A C 1
ATOM 712 O O . SER A 1 89 ? -38.692 -19.954 44.331 1.00 59.12 89 SER A O 1
ATOM 714 N N . ARG A 1 90 ? -37.898 -22.082 44.227 1.00 59.22 90 ARG A N 1
ATOM 715 C CA . ARG A 1 90 ? -39.131 -22.899 44.131 1.00 59.22 90 ARG A CA 1
ATOM 716 C C . ARG A 1 90 ? -39.553 -23.349 42.729 1.00 59.22 90 ARG A C 1
ATOM 718 O O . ARG A 1 90 ? -40.636 -23.023 42.252 1.00 59.22 90 ARG A O 1
ATOM 725 N N . LEU A 1 91 ? -38.784 -24.280 42.164 1.00 54.25 91 LEU A N 1
ATOM 726 C CA . LEU A 1 91 ? -39.380 -25.349 41.359 1.00 54.25 91 LEU A CA 1
ATOM 727 C C . LEU A 1 91 ? -40.119 -26.304 42.313 1.00 54.25 91 LEU A C 1
ATOM 729 O O . LEU A 1 91 ? -39.501 -27.014 43.105 1.00 54.25 91 LEU A O 1
ATOM 733 N N . LYS A 1 92 ? -41.458 -26.252 42.300 1.00 54.28 92 LYS A N 1
ATOM 734 C CA . LYS A 1 92 ? -42.329 -27.197 43.015 1.00 54.28 92 LYS A CA 1
ATOM 735 C C . LYS A 1 92 ? -42.124 -28.606 42.452 1.00 54.28 92 LYS A C 1
ATOM 737 O O . LYS A 1 92 ? -42.229 -28.815 41.248 1.00 54.28 92 LYS A O 1
ATOM 742 N N . THR A 1 93 ? -41.909 -29.571 43.338 1.00 60.50 93 THR A N 1
ATOM 743 C CA . THR A 1 93 ? -42.003 -31.001 43.044 1.00 60.50 93 THR A CA 1
ATOM 744 C C . THR A 1 93 ? -43.463 -31.362 42.762 1.00 60.50 93 THR A C 1
ATOM 746 O O . THR A 1 93 ? -44.302 -31.329 43.661 1.00 60.50 93 THR A O 1
ATOM 749 N N . SER A 1 94 ? -43.791 -31.710 41.518 1.00 49.25 94 SER A N 1
ATOM 750 C CA . SER A 1 94 ? -45.001 -32.485 41.233 1.00 49.25 94 SER A CA 1
ATOM 751 C C . SER A 1 94 ? -44.590 -33.951 41.109 1.00 49.25 94 SER A C 1
ATOM 753 O O . SER A 1 94 ? -43.846 -34.339 40.215 1.00 49.25 94 SER A O 1
ATOM 755 N N . LYS A 1 95 ? -45.001 -34.746 42.102 1.00 47.81 95 LYS A N 1
ATOM 756 C CA . LYS A 1 95 ? -44.993 -36.209 42.038 1.00 47.81 95 LYS A CA 1
ATOM 757 C C . LYS A 1 95 ? -46.073 -36.618 41.034 1.00 47.81 95 LYS A C 1
ATOM 759 O O . LYS A 1 95 ? -47.225 -36.233 41.224 1.00 47.81 95 LYS A O 1
ATOM 764 N N . CYS A 1 96 ? -45.714 -37.376 40.003 1.00 42.03 96 CYS A N 1
ATOM 765 C CA . CYS A 1 96 ? -46.700 -38.142 39.246 1.00 42.03 96 CYS A CA 1
ATOM 766 C C . CYS A 1 9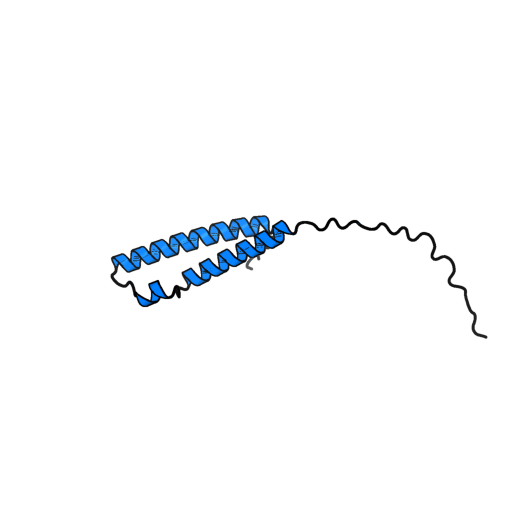6 ? -47.153 -39.330 40.105 1.00 42.03 96 CYS A C 1
ATOM 768 O O . CYS A 1 96 ? -46.315 -39.998 40.719 1.00 42.03 96 CYS A O 1
ATOM 770 N N . ALA A 1 97 ? -48.473 -39.489 40.189 1.00 40.12 97 ALA A N 1
ATOM 771 C CA . ALA A 1 97 ? -49.183 -40.625 40.765 1.00 40.12 97 ALA A CA 1
ATOM 772 C C . ALA A 1 97 ? -49.167 -41.826 39.811 1.00 40.12 97 ALA A C 1
ATOM 774 O O . ALA A 1 97 ? -49.025 -41.589 38.588 1.00 40.12 97 ALA A O 1
#